Protein AF-A0A7S4FD87-F1 (afdb_monomer_lite)

Radius of gyration: 23.31 Å; chains: 1; bounding box: 53×16×71 Å

InterPro domains:
  IPR013594 Dynein heavy chain, tail [PF08385] (2-100)
  IPR026983 Dynein heavy chain [PTHR46532] (2-100)

Sequence (100 aa):
WRAKPYDLLDTSSSAFDREYLEFNAAVQELELELQSFINQSFESIHSTEHALNLLKRFQAVLKRDSLLDDINSKYLVIFHNYGLDLETVQLLYERHKSNP

Organism: Chrysotila carterae (NCBI:txid13221)

pLDDT: mean 84.58, std 8.16, range [48.41, 94.38]

Secondary structure (DSSP, 8-state):
----SS-TT-TT-THHHHHHHHHHHHHHHHHHHHHHHHHHHHHT---HHHHHHHHHHHHHH---HHHHHHHHHHHHHHHHHHHHHHHHHHHHHHHHTT--

Structure (mmCIF, N/CA/C/O backbone):
data_AF-A0A7S4FD87-F1
#
_entry.id   AF-A0A7S4FD87-F1
#
loop_
_atom_site.group_PDB
_atom_site.id
_atom_site.type_symbol
_atom_site.label_atom_id
_atom_site.label_alt_id
_atom_site.label_comp_id
_atom_site.label_asym_id
_atom_site.label_entity_id
_atom_site.label_seq_id
_atom_site.pdbx_PDB_ins_code
_atom_site.Cartn_x
_atom_site.Cartn_y
_atom_site.Cartn_z
_atom_site.occupancy
_atom_site.B_iso_or_equiv
_atom_site.auth_seq_id
_atom_site.auth_comp_id
_atom_site.auth_asym_id
_atom_site.auth_atom_id
_atom_site.pdbx_PDB_model_num
ATOM 1 N N . TRP A 1 1 ? -7.598 -6.204 24.244 1.00 49.62 1 TRP A N 1
ATOM 2 C CA . TRP A 1 1 ? -8.879 -6.926 24.102 1.00 49.62 1 TRP A CA 1
ATOM 3 C C . TRP A 1 1 ? -9.047 -8.114 25.060 1.00 49.62 1 TRP A C 1
ATOM 5 O O . TRP A 1 1 ? -9.844 -9.000 24.790 1.00 49.62 1 TRP A O 1
ATOM 15 N N . ARG A 1 2 ? -8.332 -8.147 26.200 1.00 48.41 2 ARG A N 1
ATOM 16 C CA . ARG A 1 2 ? -8.599 -9.098 27.295 1.00 48.41 2 ARG A CA 1
ATOM 17 C C . ARG A 1 2 ? -9.732 -8.563 28.177 1.00 48.41 2 ARG A C 1
ATOM 19 O O . ARG A 1 2 ? -9.849 -7.347 28.296 1.00 48.41 2 ARG A O 1
ATOM 26 N N . ALA A 1 3 ? -10.507 -9.491 28.747 1.00 61.91 3 ALA A N 1
ATOM 27 C CA . ALA A 1 3 ? -11.678 -9.308 29.608 1.00 61.91 3 ALA A CA 1
ATOM 28 C C . ALA A 1 3 ? -11.673 -7.985 30.388 1.00 61.91 3 ALA A C 1
ATOM 30 O O . ALA A 1 3 ? -10.880 -7.792 31.312 1.00 61.91 3 ALA A O 1
ATOM 31 N N . LYS A 1 4 ? -12.548 -7.073 29.967 1.00 67.06 4 LYS A N 1
ATOM 32 C CA . LYS A 1 4 ? -12.760 -5.788 30.624 1.00 67.06 4 LYS A CA 1
ATOM 33 C C . LYS A 1 4 ? -13.775 -5.958 31.764 1.00 67.06 4 LYS A C 1
ATOM 35 O O . LYS A 1 4 ? -14.636 -6.831 31.676 1.00 67.06 4 LYS A O 1
ATOM 40 N N . PRO A 1 5 ? -13.669 -5.153 32.833 1.00 70.25 5 PRO A N 1
ATOM 41 C CA . PRO A 1 5 ? -14.503 -5.288 34.028 1.00 70.25 5 PRO A CA 1
ATOM 42 C C . PRO A 1 5 ? -15.922 -4.706 33.888 1.00 70.25 5 PRO A C 1
ATOM 44 O O . PRO A 1 5 ? -16.665 -4.741 34.863 1.00 70.25 5 PRO A O 1
ATOM 47 N N . TYR A 1 6 ? -16.300 -4.163 32.726 1.00 70.25 6 TYR A N 1
ATOM 48 C CA . TYR A 1 6 ? -17.642 -3.633 32.458 1.00 70.25 6 TYR A CA 1
ATOM 49 C C . TYR A 1 6 ? -18.313 -4.402 31.318 1.00 70.25 6 TYR A C 1
ATOM 51 O O . TYR A 1 6 ? -17.646 -4.906 30.410 1.00 70.25 6 TYR A O 1
ATOM 59 N N . ASP A 1 7 ? -19.638 -4.496 31.396 1.00 75.56 7 ASP A N 1
ATOM 60 C CA . ASP A 1 7 ? -20.469 -5.118 30.373 1.00 75.56 7 ASP A CA 1
ATOM 61 C C . ASP A 1 7 ? -20.514 -4.224 29.125 1.00 75.56 7 ASP A C 1
ATOM 63 O O . ASP A 1 7 ? -20.804 -3.031 29.205 1.00 75.56 7 ASP A O 1
ATOM 67 N N . LEU A 1 8 ? -20.211 -4.807 27.965 1.00 74.81 8 LEU A N 1
ATOM 68 C CA . LEU A 1 8 ? -20.245 -4.118 26.672 1.00 74.81 8 LEU A CA 1
ATOM 69 C C . LEU A 1 8 ? -21.676 -3.768 26.241 1.00 74.81 8 LEU A C 1
ATOM 71 O O . LEU A 1 8 ? -21.855 -2.948 25.345 1.00 74.81 8 LEU A O 1
ATOM 75 N N . LEU A 1 9 ? -22.679 -4.406 26.849 1.00 78.69 9 LEU A N 1
ATOM 76 C CA . LEU A 1 9 ? -24.095 -4.183 26.572 1.00 78.69 9 LEU A CA 1
ATOM 77 C C . LEU A 1 9 ? -24.763 -3.254 27.596 1.00 78.69 9 LEU A C 1
ATOM 79 O O . LEU A 1 9 ? -25.963 -2.999 27.484 1.00 78.69 9 LEU A O 1
ATOM 83 N N . ASP A 1 10 ? -24.018 -2.732 28.578 1.00 79.38 10 ASP A N 1
ATOM 84 C CA . ASP A 1 10 ? -24.561 -1.788 29.553 1.00 79.38 10 ASP A CA 1
ATOM 85 C C . ASP A 1 10 ? -24.751 -0.398 28.932 1.00 79.38 10 ASP A C 1
ATOM 87 O O . ASP A 1 10 ? -23.856 0.447 28.925 1.00 79.38 10 ASP A O 1
ATOM 91 N N . THR A 1 11 ? -25.965 -0.138 28.450 1.00 74.00 11 THR A N 1
ATOM 92 C CA . THR A 1 11 ? -26.368 1.151 27.867 1.00 74.00 11 THR A CA 1
ATOM 93 C C . THR A 1 11 ? -26.438 2.293 28.887 1.00 74.00 11 THR A C 1
ATOM 95 O O . THR A 1 11 ? -26.653 3.442 28.508 1.00 74.00 11 THR A O 1
ATOM 98 N N . SER A 1 12 ? -26.304 1.997 30.183 1.00 78.00 12 SER A N 1
ATOM 99 C CA . SER A 1 12 ? -26.296 2.989 31.268 1.00 78.00 12 SER A CA 1
ATOM 100 C C . SER A 1 12 ? -24.936 3.679 31.411 1.00 78.00 12 SER A C 1
ATOM 102 O O . SER A 1 12 ? -24.835 4.720 32.063 1.00 78.00 12 SER A O 1
ATOM 104 N N . SER A 1 13 ? -23.885 3.093 30.831 1.00 80.31 13 SER A N 1
ATOM 105 C CA . SER A 1 13 ? -22.499 3.523 30.975 1.00 80.31 13 SER A CA 1
ATOM 106 C C . SER A 1 13 ? -21.937 4.036 29.650 1.00 80.31 13 SER A C 1
ATOM 108 O O . SER A 1 13 ? -21.937 3.334 28.647 1.00 80.31 13 SER A O 1
ATOM 110 N N . SER A 1 14 ? -21.360 5.240 29.654 1.00 82.44 14 SER A N 1
ATOM 111 C CA . SER A 1 14 ? -20.659 5.807 28.487 1.00 82.44 14 SER A CA 1
ATOM 112 C C . SER A 1 14 ? -19.201 5.339 28.354 1.00 82.44 14 SER A C 1
ATOM 114 O O . SER A 1 14 ? -18.442 5.855 27.529 1.00 82.44 14 SER A O 1
ATOM 116 N N . ALA A 1 15 ? -18.772 4.374 29.178 1.00 81.56 15 ALA A N 1
ATOM 117 C CA . ALA A 1 15 ? -17.405 3.855 29.162 1.00 81.56 15 ALA A CA 1
ATOM 118 C C . ALA A 1 15 ? -17.063 3.168 27.830 1.00 81.56 15 ALA A C 1
ATOM 120 O O . ALA A 1 15 ? -15.959 3.351 27.316 1.00 81.56 15 ALA A O 1
ATOM 121 N N . PHE A 1 16 ? -18.020 2.431 27.252 1.00 82.75 16 PHE A N 1
ATOM 122 C CA . PHE A 1 16 ? -17.847 1.790 25.949 1.00 82.75 16 PHE A CA 1
ATOM 123 C C . PHE A 1 16 ? -17.677 2.819 24.827 1.00 82.75 16 PHE A C 1
ATOM 125 O O . PHE A 1 16 ? -16.741 2.694 24.043 1.00 82.75 16 PHE A O 1
ATOM 132 N N . ASP A 1 17 ? -18.513 3.863 24.786 1.00 85.31 17 ASP A N 1
ATOM 133 C CA . ASP A 1 17 ? -18.438 4.902 23.749 1.00 85.31 17 ASP A CA 1
ATOM 134 C C . ASP A 1 17 ? -17.072 5.592 23.737 1.00 85.31 17 ASP A C 1
ATOM 136 O O . ASP A 1 17 ? -16.475 5.803 22.681 1.00 85.31 17 ASP A O 1
ATOM 140 N N . ARG A 1 18 ? -16.540 5.909 24.924 1.00 85.81 18 ARG A N 1
ATOM 141 C CA . ARG A 1 18 ? -15.220 6.534 25.058 1.00 85.81 18 ARG A CA 1
ATOM 142 C C . ARG A 1 18 ? -14.109 5.625 24.542 1.00 85.81 18 ARG A C 1
ATOM 144 O O . ARG A 1 18 ? -13.270 6.078 23.770 1.00 85.81 18 ARG A O 1
ATOM 151 N N . GLU A 1 19 ? -14.111 4.354 24.929 1.00 84.88 19 GLU A N 1
ATOM 152 C CA . GLU A 1 19 ? -13.103 3.409 24.446 1.00 84.88 19 GLU A CA 1
ATOM 153 C C . GLU A 1 19 ? -13.239 3.102 22.961 1.00 84.88 19 GLU A C 1
ATOM 155 O O . GLU A 1 19 ? -12.236 2.913 22.279 1.00 84.88 19 GLU A O 1
ATOM 160 N N . TYR A 1 20 ? -14.463 3.059 22.443 1.00 86.75 20 TYR A N 1
ATOM 161 C CA . TYR A 1 20 ? -14.701 2.897 21.019 1.00 86.75 20 TYR A CA 1
ATOM 162 C C . TYR A 1 20 ? -14.098 4.067 20.233 1.00 86.75 20 TYR A C 1
ATOM 164 O O . TYR A 1 20 ? -13.452 3.852 19.207 1.00 86.75 20 TYR A O 1
ATOM 172 N N . LEU A 1 21 ? -14.243 5.300 20.730 1.00 91.75 21 LEU A N 1
ATOM 173 C CA . LEU A 1 21 ? -13.599 6.477 20.142 1.00 91.75 21 LEU A CA 1
ATOM 174 C C . LEU A 1 21 ? -12.069 6.402 20.228 1.00 91.75 21 LEU A C 1
ATOM 176 O O . LEU A 1 21 ? -11.403 6.633 19.220 1.00 91.75 21 LEU A O 1
ATOM 180 N N . GLU A 1 22 ? -11.506 6.036 21.382 1.00 92.19 22 GLU A N 1
ATOM 181 C CA . GLU A 1 22 ? -10.052 5.864 21.549 1.00 92.19 22 GLU A CA 1
ATOM 182 C C . GLU A 1 22 ? -9.494 4.765 20.636 1.00 92.19 22 GLU A C 1
ATOM 184 O O . GLU A 1 22 ? -8.453 4.940 20.003 1.00 92.19 22 GLU A O 1
ATOM 189 N N . PHE A 1 23 ? -10.206 3.644 20.513 1.00 90.62 23 PHE A N 1
ATOM 190 C CA . PHE A 1 23 ? -9.834 2.562 19.613 1.00 90.62 23 PHE A CA 1
ATOM 191 C C . PHE A 1 23 ? -9.859 3.014 18.153 1.00 90.62 23 PHE A C 1
ATOM 193 O O . PHE A 1 23 ? -8.906 2.746 17.427 1.00 90.62 23 PHE A O 1
ATOM 200 N N . ASN A 1 24 ? -10.907 3.719 17.720 1.00 92.38 24 ASN A N 1
ATOM 201 C CA . ASN A 1 24 ? -10.963 4.253 16.360 1.00 92.38 24 ASN A CA 1
ATOM 202 C C . ASN A 1 24 ? -9.834 5.249 16.089 1.00 92.38 24 ASN A C 1
ATOM 204 O O . ASN A 1 24 ? -9.232 5.187 15.021 1.00 92.38 24 ASN A O 1
ATOM 208 N N . ALA A 1 25 ? -9.509 6.114 17.053 1.00 93.19 25 ALA A N 1
ATOM 209 C CA . ALA A 1 25 ? -8.386 7.038 16.932 1.00 93.19 25 ALA A CA 1
ATOM 210 C C . ALA A 1 25 ? -7.056 6.286 16.751 1.00 93.19 25 ALA A C 1
ATOM 212 O O . ALA A 1 25 ? -6.328 6.564 15.802 1.00 93.19 25 ALA A O 1
ATOM 213 N N . ALA A 1 26 ? -6.785 5.274 17.581 1.00 93.88 26 ALA A N 1
ATOM 214 C CA . ALA A 1 26 ? -5.579 4.450 17.468 1.00 93.88 26 ALA A CA 1
ATOM 215 C C . ALA A 1 26 ? -5.521 3.660 16.147 1.00 93.88 26 ALA A C 1
ATOM 217 O O . ALA A 1 26 ? -4.466 3.507 15.535 1.00 93.88 26 ALA A O 1
ATOM 218 N N . VAL A 1 27 ? -6.667 3.160 15.678 1.00 90.69 27 VAL A N 1
ATOM 219 C CA . VAL A 1 27 ? -6.780 2.470 14.387 1.00 90.69 27 VAL A CA 1
ATOM 220 C C . VAL A 1 27 ? -6.510 3.417 13.219 1.00 90.69 27 VAL A C 1
ATOM 222 O O . VAL A 1 27 ? -5.904 2.998 12.234 1.00 90.69 27 VAL A O 1
ATOM 225 N N . GLN A 1 28 ? -6.953 4.670 13.312 1.00 90.69 28 GLN A N 1
ATOM 226 C CA . GLN A 1 28 ? -6.714 5.679 12.286 1.00 90.69 28 GLN A CA 1
ATOM 227 C C . GLN A 1 28 ? -5.258 6.157 12.278 1.00 90.69 28 GLN A C 1
ATOM 229 O O . GLN A 1 28 ? -4.683 6.327 11.208 1.00 90.69 28 GLN A O 1
ATOM 234 N N . GLU A 1 29 ? -4.640 6.310 13.448 1.00 94.38 29 GLU A N 1
ATOM 235 C CA . GLU A 1 29 ? -3.209 6.603 13.574 1.00 94.38 29 GLU A CA 1
ATOM 236 C C . GLU A 1 29 ? -2.355 5.505 12.923 1.00 94.38 29 GLU A C 1
ATOM 238 O O . GLU A 1 29 ? -1.530 5.799 12.059 1.00 94.38 29 GLU A O 1
ATOM 243 N N . LEU A 1 30 ? -2.637 4.233 13.227 1.00 91.88 30 LEU A N 1
ATOM 244 C CA . LEU A 1 30 ? -1.959 3.092 12.603 1.00 91.88 30 LEU A CA 1
ATOM 245 C C . LEU A 1 30 ? -2.117 3.076 11.072 1.00 91.88 30 LEU A C 1
ATOM 247 O O . LEU A 1 30 ? -1.203 2.688 10.346 1.00 91.88 30 LEU A O 1
ATOM 251 N N . GLU A 1 31 ? -3.281 3.478 10.565 1.00 88.00 31 GLU A N 1
ATOM 252 C CA . GLU A 1 31 ? -3.532 3.549 9.126 1.00 88.00 31 GLU A CA 1
ATOM 253 C C . GLU A 1 31 ? -2.686 4.633 8.445 1.00 88.00 31 GLU A C 1
ATOM 255 O O . GLU A 1 31 ? -2.112 4.382 7.384 1.00 88.00 31 GLU A O 1
ATOM 260 N N . LEU A 1 32 ? -2.534 5.798 9.082 1.00 90.38 32 LEU A N 1
ATOM 261 C CA . LEU A 1 32 ? -1.660 6.873 8.604 1.00 90.38 32 LEU A CA 1
ATOM 262 C C . LEU A 1 32 ? -0.183 6.458 8.616 1.00 90.38 32 LEU A C 1
ATOM 264 O O . LEU A 1 32 ? 0.549 6.739 7.664 1.00 90.38 32 LEU A O 1
ATOM 268 N N . GLU A 1 33 ? 0.259 5.759 9.662 1.00 92.94 33 GLU A N 1
ATOM 269 C CA . GLU A 1 33 ? 1.620 5.218 9.736 1.00 92.94 33 GLU A CA 1
ATOM 270 C C . GLU A 1 33 ? 1.891 4.208 8.616 1.00 92.94 33 GLU A C 1
ATOM 272 O O . GLU A 1 33 ? 2.922 4.290 7.943 1.00 92.94 33 GLU A O 1
ATOM 277 N N . LEU A 1 34 ? 0.948 3.293 8.362 1.00 89.31 34 LEU A N 1
ATOM 278 C CA . LEU A 1 34 ? 1.041 2.339 7.256 1.00 89.31 34 LEU A CA 1
ATOM 279 C C . LEU A 1 34 ? 1.093 3.044 5.903 1.00 89.31 34 LEU A C 1
ATOM 281 O O . LEU A 1 34 ? 1.910 2.674 5.062 1.00 89.31 34 LEU A O 1
ATOM 285 N N . GLN A 1 35 ? 0.269 4.070 5.692 1.00 87.69 35 GLN A N 1
ATOM 286 C CA . GLN A 1 35 ? 0.292 4.854 4.461 1.00 87.69 35 GLN A CA 1
ATOM 287 C C . GLN A 1 35 ? 1.658 5.528 4.253 1.00 87.69 35 GLN A C 1
ATOM 289 O O . GLN A 1 35 ? 2.240 5.460 3.169 1.00 87.69 35 GLN A O 1
ATOM 294 N N . SER A 1 36 ? 2.214 6.138 5.304 1.00 90.50 36 SER A N 1
ATOM 295 C CA . SER A 1 36 ? 3.555 6.736 5.272 1.00 90.50 36 SER A CA 1
ATOM 296 C C . SER A 1 36 ? 4.633 5.695 4.950 1.00 90.50 36 SER A C 1
ATOM 298 O O . SER A 1 36 ? 5.474 5.916 4.077 1.00 90.50 36 SER A O 1
ATOM 300 N N . PHE A 1 37 ? 4.566 4.521 5.581 1.00 89.31 37 PHE A N 1
ATOM 301 C CA . PHE A 1 37 ? 5.485 3.411 5.331 1.00 89.31 37 PHE A CA 1
ATOM 302 C C . PHE A 1 37 ? 5.414 2.894 3.886 1.00 89.31 37 PHE A C 1
ATOM 304 O O . PHE A 1 37 ? 6.453 2.664 3.259 1.00 89.31 37 PHE A O 1
ATOM 311 N N . ILE A 1 38 ? 4.204 2.738 3.336 1.00 86.62 38 ILE A N 1
ATOM 312 C CA . ILE A 1 38 ? 3.997 2.367 1.931 1.00 86.62 38 ILE A CA 1
ATOM 313 C C . ILE A 1 38 ? 4.686 3.400 1.043 1.00 86.62 38 ILE A C 1
ATOM 315 O O . ILE A 1 38 ? 5.547 3.029 0.252 1.00 86.62 38 ILE A O 1
ATOM 319 N N . ASN A 1 39 ? 4.384 4.689 1.217 1.00 87.44 39 ASN A N 1
ATOM 320 C CA . ASN A 1 39 ? 4.966 5.765 0.413 1.00 87.44 39 ASN A CA 1
ATOM 321 C C . ASN A 1 39 ? 6.501 5.744 0.412 1.00 87.44 39 ASN A C 1
ATOM 323 O O . ASN A 1 39 ? 7.099 5.685 -0.662 1.00 87.44 39 ASN A O 1
ATOM 327 N N . GLN A 1 40 ? 7.127 5.678 1.589 1.00 89.69 40 GLN A N 1
ATOM 328 C CA . GLN A 1 40 ? 8.588 5.602 1.728 1.00 89.69 40 GLN A CA 1
ATOM 329 C C . GLN A 1 40 ? 9.183 4.362 1.042 1.00 89.69 40 GLN A C 1
ATOM 331 O O . GLN A 1 40 ? 10.257 4.417 0.441 1.00 89.69 40 GLN A O 1
ATOM 336 N N . SER A 1 41 ? 8.470 3.233 1.075 1.00 87.00 41 SER A N 1
ATOM 337 C CA . SER A 1 41 ? 8.923 2.006 0.412 1.00 87.00 41 SER A CA 1
ATOM 338 C C . SER A 1 41 ? 8.928 2.137 -1.118 1.00 87.00 41 SER A C 1
ATOM 340 O O . SER A 1 41 ? 9.713 1.462 -1.780 1.00 87.00 41 SER A O 1
ATOM 342 N N . PHE A 1 42 ? 8.091 3.015 -1.688 1.00 85.00 42 PHE A N 1
ATOM 343 C CA . PHE A 1 42 ? 8.071 3.290 -3.130 1.00 85.00 42 PHE A CA 1
ATOM 344 C C . PHE A 1 42 ? 9.069 4.375 -3.579 1.00 85.00 42 PHE A C 1
ATOM 346 O O . PHE A 1 42 ? 9.383 4.439 -4.766 1.00 85.00 42 PHE A O 1
ATOM 353 N N . GLU A 1 43 ? 9.622 5.182 -2.668 1.00 84.00 43 GLU A N 1
ATOM 354 C CA . GLU A 1 43 ? 10.656 6.186 -2.988 1.00 84.00 43 GLU A CA 1
ATOM 355 C C . GLU A 1 43 ? 12.028 5.563 -3.307 1.00 84.00 43 GLU A C 1
ATOM 357 O O . GLU A 1 43 ? 12.833 6.156 -4.022 1.00 84.00 43 GLU A O 1
ATOM 362 N N . SER A 1 44 ? 12.299 4.352 -2.811 1.00 75.44 44 SER A N 1
ATOM 363 C CA . SER A 1 44 ? 13.600 3.667 -2.918 1.00 75.44 44 SER A CA 1
ATOM 364 C C . SER A 1 44 ? 13.6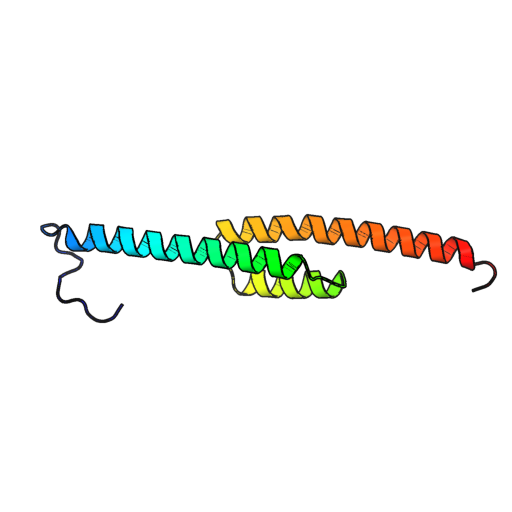59 2.579 -4.000 1.00 75.44 44 SER A C 1
ATOM 366 O O . SER A 1 44 ? 14.520 1.699 -3.981 1.00 75.44 44 SER A O 1
ATOM 368 N N . ILE A 1 45 ? 12.741 2.603 -4.965 1.00 77.81 45 ILE A N 1
ATOM 369 C CA . ILE A 1 45 ? 12.632 1.545 -5.972 1.00 77.81 45 ILE A CA 1
ATOM 370 C C . ILE A 1 45 ? 13.680 1.717 -7.073 1.00 77.81 45 ILE A C 1
ATOM 372 O O . ILE A 1 45 ? 13.706 2.716 -7.785 1.00 77.81 45 ILE A O 1
ATOM 376 N N . HIS A 1 46 ? 14.494 0.678 -7.266 1.00 74.50 46 HIS A N 1
ATOM 377 C CA . HIS A 1 46 ? 15.558 0.648 -8.275 1.00 74.50 46 HIS A CA 1
ATOM 378 C C . HIS A 1 46 ? 15.163 -0.024 -9.598 1.00 74.50 46 HIS A C 1
ATOM 380 O O . HIS A 1 46 ? 15.879 0.114 -10.585 1.00 74.50 46 HIS A O 1
ATOM 386 N N . SER A 1 47 ? 14.057 -0.776 -9.633 1.00 83.50 47 SER A N 1
ATOM 387 C CA . SER A 1 47 ? 13.563 -1.407 -10.860 1.00 83.50 47 SER A CA 1
ATOM 388 C C . SER A 1 47 ? 12.048 -1.583 -10.853 1.00 83.50 47 SER A C 1
ATOM 390 O O . SER A 1 47 ? 11.434 -1.811 -9.806 1.00 83.50 47 SER A O 1
ATOM 392 N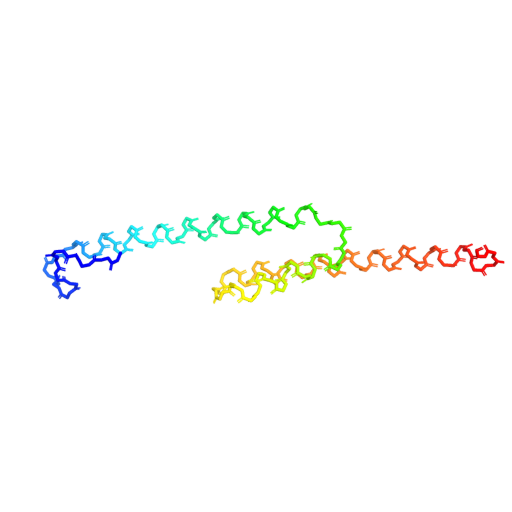 N . THR A 1 48 ? 11.452 -1.557 -12.045 1.00 85.38 48 THR A N 1
ATOM 393 C CA . THR A 1 48 ? 10.024 -1.835 -12.255 1.00 85.38 48 THR A CA 1
ATOM 394 C C . THR A 1 48 ? 9.612 -3.193 -11.670 1.00 85.38 48 THR A C 1
ATOM 396 O O . THR A 1 48 ? 8.566 -3.308 -11.034 1.00 85.38 48 THR A O 1
ATOM 399 N N . GLU A 1 49 ? 10.447 -4.228 -11.806 1.00 86.50 49 GLU A N 1
ATOM 400 C CA . GLU A 1 49 ? 10.163 -5.551 -11.235 1.00 86.50 49 GLU A CA 1
ATOM 401 C C . GLU A 1 49 ? 10.100 -5.520 -9.700 1.00 86.50 49 GLU A C 1
ATOM 403 O O . GLU A 1 49 ? 9.185 -6.094 -9.099 1.00 86.50 49 GLU A O 1
ATOM 408 N N . HIS A 1 50 ? 11.041 -4.825 -9.052 1.00 88.00 50 HIS A N 1
ATOM 409 C CA . HIS A 1 50 ? 11.039 -4.674 -7.599 1.00 88.00 50 HIS A CA 1
ATOM 410 C C . HIS A 1 50 ? 9.781 -3.934 -7.127 1.00 88.00 50 HIS A C 1
ATOM 412 O O . HIS A 1 50 ? 9.123 -4.377 -6.183 1.00 88.00 50 HIS A O 1
ATOM 418 N N . ALA A 1 51 ? 9.401 -2.873 -7.847 1.00 88.69 51 ALA A N 1
ATOM 419 C CA . ALA A 1 51 ? 8.188 -2.097 -7.609 1.00 88.69 51 ALA A CA 1
ATOM 420 C C . ALA A 1 51 ? 6.928 -2.968 -7.613 1.00 88.69 51 ALA A C 1
ATOM 422 O O . ALA A 1 51 ? 6.133 -2.945 -6.674 1.00 88.69 51 ALA A O 1
ATOM 423 N N . LEU A 1 52 ? 6.764 -3.772 -8.668 1.00 88.69 52 LEU A N 1
ATOM 424 C CA . LEU A 1 52 ? 5.598 -4.631 -8.859 1.00 88.69 52 LEU A CA 1
ATOM 425 C C . LEU A 1 52 ? 5.528 -5.740 -7.804 1.00 88.69 52 LEU A C 1
ATOM 427 O O . LEU A 1 52 ? 4.444 -6.067 -7.319 1.00 88.69 52 LEU A O 1
ATOM 431 N N . ASN A 1 53 ? 6.671 -6.313 -7.421 1.00 89.81 53 ASN A N 1
ATOM 432 C CA . ASN A 1 53 ? 6.726 -7.330 -6.373 1.00 89.81 53 ASN A CA 1
ATOM 433 C C . ASN A 1 53 ? 6.359 -6.764 -4.998 1.00 89.81 53 ASN A C 1
ATOM 435 O O . ASN A 1 53 ? 5.599 -7.394 -4.259 1.00 89.81 53 ASN A O 1
ATOM 439 N N . LEU A 1 54 ? 6.869 -5.579 -4.659 1.00 89.50 54 LEU A N 1
ATOM 440 C CA . LEU A 1 54 ? 6.527 -4.887 -3.421 1.00 89.50 54 LEU A CA 1
ATOM 441 C C . LEU A 1 54 ? 5.031 -4.546 -3.374 1.00 89.50 54 LEU A C 1
ATOM 443 O O . LEU A 1 54 ? 4.361 -4.822 -2.379 1.00 89.50 54 LEU A O 1
ATOM 447 N N . LEU A 1 55 ? 4.487 -4.047 -4.484 1.00 88.81 55 LEU A N 1
ATOM 448 C CA . LEU A 1 55 ? 3.070 -3.728 -4.612 1.00 88.81 55 LEU A CA 1
ATOM 449 C C . LEU A 1 55 ? 2.189 -4.965 -4.382 1.00 88.81 55 LEU A C 1
ATOM 451 O O . LEU A 1 55 ? 1.280 -4.929 -3.552 1.00 88.81 55 LEU A O 1
ATOM 455 N N . LYS A 1 56 ? 2.495 -6.095 -5.034 1.00 88.44 56 LYS A N 1
ATOM 456 C CA . LYS A 1 56 ? 1.762 -7.359 -4.831 1.00 88.44 56 LYS A CA 1
AT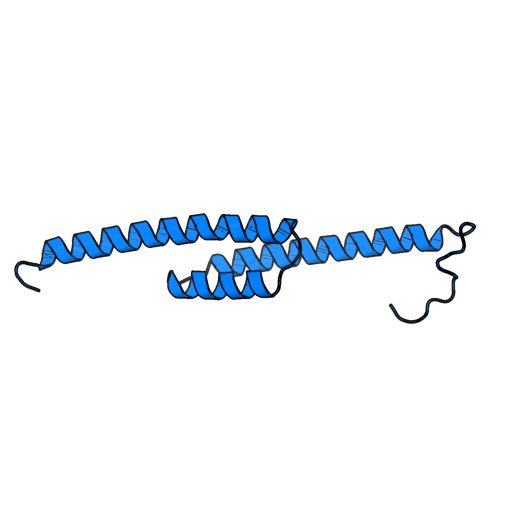OM 457 C C . LYS A 1 56 ? 1.759 -7.813 -3.370 1.00 88.44 56 LYS A C 1
ATOM 459 O O . LYS A 1 56 ? 0.750 -8.330 -2.895 1.00 88.44 56 LYS A O 1
ATOM 464 N N . ARG A 1 57 ? 2.869 -7.622 -2.647 1.00 88.88 57 ARG A N 1
ATOM 465 C CA . ARG A 1 57 ? 2.947 -7.947 -1.212 1.00 88.88 57 ARG A CA 1
ATOM 466 C C . ARG A 1 57 ? 2.003 -7.070 -0.395 1.00 88.88 57 ARG A C 1
ATOM 468 O O . ARG A 1 57 ? 1.287 -7.601 0.449 1.00 88.88 57 ARG A O 1
ATOM 475 N N . PHE A 1 58 ? 1.948 -5.769 -0.676 1.00 87.94 58 PHE A N 1
ATOM 476 C CA . PHE A 1 58 ? 1.013 -4.868 -0.005 1.00 87.94 58 PHE A CA 1
ATOM 477 C C . PHE A 1 58 ? -0.452 -5.217 -0.304 1.00 87.94 58 PHE A C 1
ATOM 479 O O . PHE A 1 58 ? -1.239 -5.298 0.633 1.00 87.94 58 PHE A O 1
ATOM 486 N N . GLN A 1 59 ? -0.811 -5.545 -1.551 1.00 86.38 59 GLN A N 1
ATOM 487 C CA . GLN A 1 59 ? -2.175 -5.993 -1.893 1.00 86.38 59 GLN A CA 1
ATOM 488 C C . GLN A 1 59 ? -2.592 -7.289 -1.186 1.00 86.38 59 GLN A C 1
ATOM 490 O O . GLN A 1 59 ? -3.765 -7.478 -0.881 1.00 86.38 59 GLN A O 1
ATOM 495 N N . ALA A 1 60 ? -1.651 -8.200 -0.925 1.00 86.38 60 ALA A N 1
ATOM 496 C CA . ALA A 1 60 ? -1.958 -9.451 -0.235 1.00 86.38 60 ALA A CA 1
ATOM 497 C C . ALA A 1 60 ? -2.265 -9.248 1.261 1.00 86.38 60 ALA A C 1
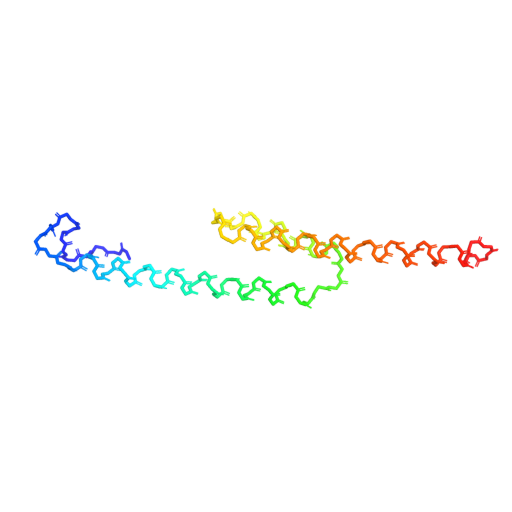ATOM 499 O O . ALA A 1 60 ? -3.024 -10.024 1.846 1.00 86.38 60 ALA A O 1
ATOM 500 N N . VAL A 1 61 ? -1.663 -8.228 1.879 1.00 83.19 61 VAL A N 1
ATOM 501 C CA . VAL A 1 61 ? -1.769 -7.957 3.322 1.00 83.19 61 VAL A CA 1
ATOM 502 C C . VAL A 1 61 ? -2.879 -6.950 3.627 1.00 83.19 61 VAL A C 1
ATOM 504 O O . VAL A 1 61 ? -3.570 -7.079 4.637 1.00 83.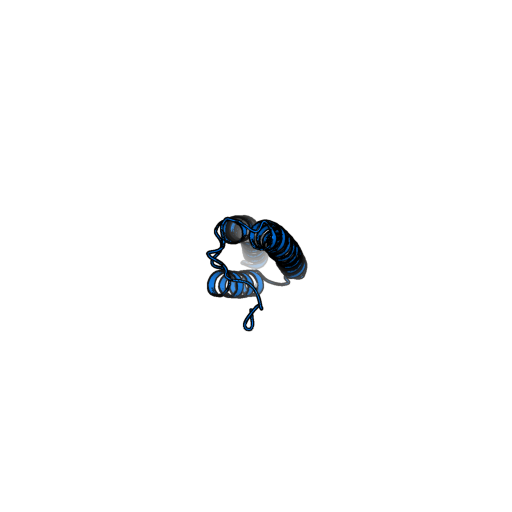19 61 VAL A O 1
ATOM 507 N N . LEU A 1 62 ? -3.075 -5.960 2.757 1.00 83.75 62 LEU A N 1
ATOM 508 C CA . LEU A 1 62 ? -3.995 -4.852 2.984 1.00 83.75 62 LEU A CA 1
ATOM 509 C C . LEU A 1 62 ? -5.377 -5.176 2.418 1.00 83.75 62 LEU A C 1
ATOM 511 O O . LEU A 1 62 ? -5.534 -5.469 1.238 1.00 83.75 62 LEU A O 1
ATOM 515 N N . LYS A 1 63 ? -6.389 -5.133 3.291 1.00 80.06 63 LYS A N 1
ATOM 516 C CA . LYS A 1 63 ? -7.792 -5.426 2.949 1.00 80.06 63 LYS A CA 1
ATOM 517 C C . LYS A 1 63 ? -8.749 -4.259 3.173 1.00 80.06 63 LYS A C 1
ATOM 519 O O . LYS A 1 63 ? -9.947 -4.425 2.987 1.00 80.06 63 LYS A O 1
ATOM 524 N N . ARG A 1 64 ? -8.239 -3.115 3.629 1.00 81.62 64 ARG A N 1
ATOM 525 C CA . ARG A 1 64 ? -9.032 -1.895 3.788 1.00 81.62 64 ARG A CA 1
ATOM 526 C C . ARG A 1 64 ? -9.097 -1.147 2.468 1.00 81.62 64 ARG A C 1
ATOM 528 O O . ARG A 1 64 ? -8.055 -0.918 1.861 1.00 81.62 64 ARG A O 1
ATOM 535 N N . ASP A 1 65 ? -10.298 -0.729 2.091 1.00 81.56 65 ASP A N 1
ATOM 536 C CA . ASP A 1 65 ? -10.556 -0.048 0.819 1.00 81.56 65 ASP A CA 1
ATOM 537 C C . ASP A 1 65 ? -9.736 1.244 0.673 1.00 81.56 65 ASP A C 1
ATOM 539 O O . ASP A 1 65 ? -9.093 1.453 -0.350 1.00 81.56 65 ASP A O 1
ATOM 543 N N . SER A 1 66 ? -9.643 2.043 1.741 1.00 76.62 66 SER A N 1
ATOM 544 C CA . SER A 1 66 ? -8.835 3.272 1.794 1.00 76.62 66 SER A CA 1
ATOM 545 C C . SER A 1 66 ? -7.362 3.053 1.437 1.00 76.62 66 SER A C 1
ATOM 547 O O . SER A 1 66 ? -6.765 3.846 0.714 1.00 76.62 66 SER A O 1
ATOM 549 N N . LEU A 1 67 ? -6.770 1.957 1.917 1.00 78.31 67 LEU A N 1
ATOM 550 C CA . LEU A 1 67 ? -5.379 1.606 1.633 1.00 78.31 67 LEU A CA 1
ATOM 551 C C . LEU A 1 67 ? -5.215 0.977 0.243 1.00 78.31 67 LEU A C 1
ATOM 553 O O . LEU A 1 67 ? -4.166 1.131 -0.380 1.00 78.31 67 LEU A O 1
ATOM 557 N N . LEU A 1 68 ? -6.236 0.281 -0.265 1.00 82.19 68 LEU A N 1
ATOM 558 C CA . LEU A 1 68 ? -6.221 -0.281 -1.616 1.00 82.19 68 LEU A CA 1
ATOM 559 C C . LEU A 1 68 ? -6.217 0.814 -2.689 1.00 82.19 68 LEU A C 1
ATOM 561 O O . LEU A 1 68 ? -5.505 0.670 -3.68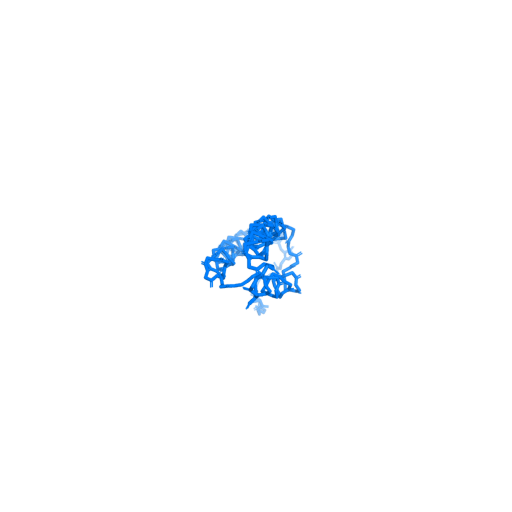5 1.00 82.19 68 LEU A O 1
ATOM 565 N N . ASP A 1 69 ? -6.941 1.913 -2.480 1.00 82.88 69 ASP A N 1
ATOM 566 C CA . ASP A 1 69 ? -6.959 3.051 -3.408 1.00 82.88 69 ASP A CA 1
ATOM 567 C C . ASP A 1 69 ? -5.582 3.725 -3.537 1.00 82.88 69 ASP A C 1
ATOM 569 O O . ASP A 1 69 ? -5.138 4.049 -4.648 1.00 82.88 69 ASP A O 1
ATOM 573 N N . ASP A 1 70 ? -4.854 3.865 -2.425 1.00 80.00 70 ASP A N 1
ATOM 574 C CA . ASP A 1 70 ? -3.489 4.406 -2.432 1.00 80.00 70 ASP A CA 1
ATOM 575 C C . ASP A 1 70 ? -2.525 3.477 -3.194 1.00 80.00 70 ASP A C 1
ATOM 577 O O . ASP A 1 70 ? -1.758 3.915 -4.056 1.00 80.00 70 ASP A O 1
ATOM 581 N N . ILE A 1 71 ? -2.638 2.162 -2.980 1.00 82.69 71 ILE A N 1
ATOM 582 C CA . ILE A 1 71 ? -1.856 1.151 -3.710 1.00 82.69 71 ILE A CA 1
ATOM 583 C C . ILE A 1 71 ? -2.173 1.164 -5.212 1.00 82.69 71 ILE A C 1
ATOM 585 O O . ILE A 1 71 ? -1.261 1.086 -6.039 1.00 82.69 71 ILE A O 1
ATOM 589 N N . ASN A 1 72 ? -3.449 1.271 -5.585 1.00 82.50 72 ASN A N 1
ATOM 590 C CA . ASN A 1 72 ? -3.867 1.340 -6.986 1.00 82.50 72 ASN A CA 1
ATOM 591 C C . ASN A 1 72 ? -3.280 2.573 -7.684 1.00 82.50 72 ASN A C 1
ATOM 593 O O . ASN A 1 72 ? -2.852 2.492 -8.835 1.00 82.50 72 ASN A O 1
ATOM 597 N N . SER A 1 73 ? -3.162 3.691 -6.971 1.00 85.12 73 SER A N 1
ATOM 598 C CA . SER A 1 73 ? -2.506 4.893 -7.491 1.00 85.12 73 SER A CA 1
ATOM 599 C C . SER A 1 73 ? -1.011 4.665 -7.765 1.00 85.12 73 SER A C 1
ATOM 601 O O . SER A 1 73 ? -0.480 5.179 -8.753 1.00 85.12 73 SER A O 1
ATOM 603 N N . LYS A 1 74 ? -0.323 3.824 -6.972 1.00 84.88 74 LYS A N 1
ATOM 604 C CA . LYS A 1 74 ? 1.084 3.449 -7.227 1.00 84.88 74 LYS A CA 1
ATOM 605 C C . LYS A 1 74 ? 1.271 2.616 -8.495 1.00 84.88 74 LYS A C 1
ATOM 607 O O . LYS A 1 74 ? 2.308 2.760 -9.140 1.00 84.88 74 LYS A O 1
ATOM 612 N N . TYR A 1 75 ? 0.288 1.808 -8.910 1.00 84.56 75 TYR A N 1
ATOM 613 C CA . TYR A 1 75 ? 0.374 1.068 -10.180 1.00 84.56 75 TYR A CA 1
ATOM 614 C C . TYR A 1 75 ? 0.601 2.000 -11.368 1.00 84.56 75 TYR A C 1
ATOM 616 O O . TYR A 1 75 ? 1.458 1.723 -12.205 1.00 84.56 75 TYR A O 1
ATOM 624 N N . LEU A 1 76 ? -0.145 3.106 -11.433 1.00 84.88 76 LEU A N 1
ATOM 625 C CA . LEU A 1 76 ? -0.058 4.053 -12.546 1.00 84.88 76 LEU A CA 1
ATOM 626 C C . LEU A 1 76 ? 1.342 4.665 -12.657 1.00 84.88 76 LEU A C 1
ATOM 628 O O . LEU A 1 76 ? 1.882 4.769 -13.756 1.00 84.88 76 LEU A O 1
ATOM 632 N N . VAL A 1 77 ? 1.954 4.999 -11.518 1.00 86.56 77 VAL A N 1
ATOM 633 C CA . VAL A 1 77 ? 3.319 5.542 -11.465 1.00 86.56 77 VAL A CA 1
ATOM 634 C C . VAL A 1 77 ? 4.340 4.515 -11.960 1.00 86.56 77 VAL A C 1
ATOM 636 O O . VAL A 1 77 ? 5.204 4.843 -12.770 1.00 86.56 77 VAL A O 1
ATOM 639 N N . ILE A 1 78 ? 4.220 3.257 -11.527 1.00 87.31 78 ILE A N 1
ATOM 640 C CA . ILE A 1 78 ? 5.129 2.180 -11.952 1.00 87.31 78 ILE A CA 1
ATOM 641 C C . ILE A 1 78 ? 5.015 1.934 -13.457 1.00 87.31 78 ILE A C 1
ATOM 643 O O . ILE A 1 78 ? 6.030 1.814 -14.138 1.00 87.31 78 ILE A O 1
ATOM 647 N N . PHE A 1 79 ? 3.791 1.889 -13.988 1.00 87.75 79 PHE A N 1
ATOM 648 C CA . PHE A 1 79 ? 3.564 1.712 -15.422 1.00 87.75 79 PHE A CA 1
ATOM 649 C C . PHE A 1 79 ? 4.109 2.875 -16.248 1.00 87.75 79 PHE A C 1
ATOM 651 O O . PHE A 1 79 ? 4.666 2.644 -17.320 1.00 87.75 79 PHE A O 1
ATOM 658 N N . HIS A 1 80 ? 3.982 4.108 -15.755 1.00 86.69 80 HIS A N 1
ATOM 659 C CA . HIS A 1 80 ? 4.568 5.270 -16.413 1.00 86.69 80 HIS A CA 1
ATOM 660 C C . HIS A 1 80 ? 6.095 5.154 -16.507 1.00 86.69 80 HIS A C 1
ATOM 662 O O . HIS A 1 80 ? 6.646 5.268 -17.600 1.00 86.69 80 HIS A O 1
ATOM 668 N N . ASN A 1 81 ? 6.764 4.838 -15.394 1.00 85.69 81 ASN A N 1
ATOM 669 C CA . ASN A 1 81 ? 8.219 4.659 -15.368 1.00 85.69 81 ASN A CA 1
ATOM 670 C C . ASN A 1 81 ? 8.671 3.516 -16.286 1.00 85.69 81 ASN A C 1
ATOM 672 O O . ASN A 1 81 ? 9.623 3.675 -17.043 1.00 85.69 81 ASN A O 1
ATOM 676 N N . TYR A 1 82 ? 7.939 2.401 -16.295 1.00 88.88 82 TYR A N 1
ATOM 677 C CA . TYR A 1 82 ? 8.207 1.300 -17.217 1.00 88.88 82 TYR A CA 1
ATOM 678 C C . TYR A 1 82 ? 8.098 1.715 -18.692 1.00 88.88 82 TYR A C 1
ATOM 680 O O . TYR A 1 82 ? 8.891 1.273 -19.521 1.00 88.88 82 TYR A O 1
ATOM 688 N N . GLY A 1 83 ? 7.141 2.584 -19.033 1.00 89.94 83 GLY A N 1
ATOM 689 C CA . GLY A 1 83 ? 7.030 3.153 -20.377 1.00 89.94 83 GLY A CA 1
ATOM 690 C C . GLY A 1 83 ? 8.276 3.948 -20.782 1.00 89.94 83 GLY A C 1
ATOM 691 O O . GLY A 1 83 ? 8.783 3.767 -21.887 1.00 89.94 83 GLY A O 1
ATOM 692 N N . LEU A 1 84 ? 8.815 4.763 -19.869 1.00 88.62 84 LEU A N 1
ATOM 693 C CA . LEU A 1 84 ? 10.055 5.518 -20.092 1.00 88.62 84 LEU A CA 1
ATOM 694 C C . LEU A 1 84 ? 11.277 4.597 -20.248 1.00 88.62 84 LEU A C 1
ATOM 696 O O . LEU A 1 84 ? 12.136 4.833 -21.105 1.00 88.62 84 LEU A O 1
ATOM 700 N N . ASP A 1 85 ? 11.343 3.522 -19.457 1.00 88.00 85 ASP A N 1
ATOM 701 C CA . ASP A 1 85 ? 12.386 2.500 -19.586 1.00 88.00 85 ASP A CA 1
ATOM 702 C C . ASP A 1 85 ? 12.339 1.845 -20.979 1.00 88.00 85 ASP A C 1
ATOM 704 O O . ASP A 1 85 ? 13.374 1.685 -21.630 1.00 88.00 85 ASP A O 1
ATOM 708 N N . LEU A 1 86 ? 11.141 1.510 -21.474 1.00 92.38 86 LEU A N 1
ATOM 709 C CA . LEU A 1 86 ? 10.955 0.924 -22.805 1.00 92.38 86 LEU A CA 1
ATOM 710 C C . LEU A 1 86 ? 11.384 1.867 -23.931 1.00 92.38 86 LEU A C 1
ATOM 712 O O . LEU A 1 86 ? 12.085 1.429 -24.845 1.00 92.38 86 LEU A O 1
ATOM 716 N N . GLU A 1 87 ? 11.016 3.148 -23.863 1.00 93.25 87 GLU A N 1
ATOM 717 C CA . GLU A 1 87 ? 11.473 4.151 -24.834 1.00 93.25 87 GLU A CA 1
ATOM 718 C C . GLU A 1 87 ? 13.001 4.259 -24.846 1.00 93.25 87 GLU A C 1
ATOM 720 O O . GLU A 1 87 ? 13.627 4.305 -25.909 1.00 93.25 87 GLU A O 1
ATOM 725 N N . THR A 1 88 ? 13.620 4.229 -23.665 1.00 90.31 88 THR A N 1
ATOM 726 C CA . THR A 1 88 ? 15.079 4.278 -23.525 1.00 90.31 88 THR A CA 1
ATOM 727 C C . THR A 1 88 ? 15.739 3.063 -24.177 1.00 90.31 88 THR A C 1
ATOM 729 O O . THR A 1 88 ? 16.688 3.215 -24.951 1.00 90.31 88 THR A O 1
ATOM 732 N N . VAL A 1 89 ? 15.222 1.858 -23.918 1.00 91.69 89 VAL A N 1
ATOM 733 C CA . VAL A 1 89 ? 15.716 0.613 -24.530 1.00 91.69 89 VAL A CA 1
ATOM 734 C C . VAL A 1 89 ? 15.533 0.632 -26.049 1.00 91.69 89 VAL A C 1
ATOM 736 O O . VAL A 1 89 ? 16.449 0.251 -26.779 1.00 91.69 89 VAL A O 1
ATOM 739 N N . GLN A 1 90 ? 14.394 1.122 -26.542 1.00 92.88 90 GLN A N 1
ATOM 740 C CA . GLN A 1 90 ? 14.126 1.254 -27.974 1.00 92.88 90 GLN A CA 1
ATOM 741 C C . GLN A 1 90 ? 15.125 2.201 -28.655 1.00 92.88 90 GLN A C 1
ATOM 743 O O . GLN A 1 90 ? 15.695 1.858 -29.693 1.00 92.88 90 GLN A O 1
ATOM 748 N N . LEU A 1 91 ? 15.380 3.371 -28.062 1.00 93.62 91 LEU A N 1
ATOM 749 C CA . LEU A 1 91 ? 16.366 4.331 -28.565 1.00 93.62 91 LEU A CA 1
ATOM 750 C C . LEU A 1 91 ? 17.780 3.741 -28.585 1.00 93.62 91 LEU A C 1
ATOM 752 O O . LEU A 1 91 ? 18.531 3.968 -29.538 1.00 93.62 91 LEU A O 1
ATOM 756 N N . LEU A 1 92 ? 18.144 2.982 -27.548 1.00 93.19 92 LEU A N 1
ATOM 757 C CA . LEU A 1 92 ? 19.437 2.309 -27.465 1.00 93.19 92 LEU A CA 1
ATOM 758 C C . LEU A 1 92 ? 19.588 1.274 -28.588 1.00 93.19 92 LEU A C 1
ATOM 760 O O . LEU A 1 92 ? 20.599 1.264 -29.289 1.00 93.19 92 LEU A O 1
ATOM 764 N N . TYR A 1 93 ? 18.560 0.449 -28.796 1.00 93.31 93 TYR A N 1
ATOM 765 C CA . TYR A 1 93 ? 18.533 -0.543 -29.865 1.00 93.31 93 TYR A CA 1
ATOM 766 C C . TYR A 1 93 ? 18.700 0.107 -31.241 1.00 93.31 93 TYR A C 1
ATOM 768 O O . TYR A 1 93 ? 19.609 -0.261 -31.981 1.00 93.31 93 TYR A O 1
ATOM 776 N N . GLU A 1 94 ? 17.887 1.114 -31.575 1.00 92.62 94 GLU A N 1
ATOM 777 C CA . GLU A 1 94 ? 17.965 1.777 -32.884 1.00 92.62 94 GLU A CA 1
ATOM 778 C C . GLU A 1 94 ? 19.333 2.428 -33.131 1.00 92.62 94 GLU A C 1
ATOM 780 O O . GLU A 1 94 ? 19.842 2.388 -34.252 1.00 92.62 94 GLU A O 1
ATOM 785 N N . ARG A 1 95 ? 19.969 2.977 -32.086 1.00 91.62 95 ARG A N 1
ATOM 786 C CA . ARG A 1 95 ? 21.305 3.585 -32.181 1.00 91.62 95 ARG A CA 1
ATOM 787 C C . ARG A 1 95 ? 22.401 2.562 -32.485 1.00 91.62 95 ARG A C 1
ATOM 789 O O . ARG A 1 95 ? 23.325 2.877 -33.232 1.00 91.62 95 ARG A O 1
ATOM 796 N N . HIS A 1 96 ? 22.313 1.368 -31.905 1.00 88.81 96 HIS A N 1
ATOM 797 C CA . HIS A 1 96 ? 23.365 0.354 -31.988 1.00 88.81 96 HIS A CA 1
ATOM 798 C C . HIS A 1 96 ? 23.062 -0.776 -32.982 1.00 88.81 96 HIS A C 1
ATOM 800 O O . HIS A 1 96 ? 23.939 -1.592 -33.241 1.00 88.81 96 HIS A O 1
ATOM 806 N N . LYS A 1 97 ? 21.882 -0.821 -33.622 1.00 87.81 97 LYS A N 1
ATOM 807 C CA . LYS A 1 97 ? 21.495 -1.964 -34.478 1.00 87.81 97 LYS A CA 1
ATOM 808 C C . LYS A 1 97 ? 22.446 -2.247 -35.641 1.00 87.81 97 LYS A C 1
ATOM 810 O O . LYS A 1 97 ? 22.525 -3.380 -36.102 1.00 87.81 97 LYS A O 1
ATOM 815 N N . SER A 1 98 ? 23.135 -1.221 -36.136 1.00 83.69 98 SER A N 1
ATOM 816 C CA . SER A 1 98 ? 24.080 -1.348 -37.249 1.00 83.69 98 SER A CA 1
ATOM 817 C C . SER A 1 98 ? 25.453 -1.874 -36.812 1.00 83.69 98 SER A C 1
ATOM 819 O O . SER A 1 98 ? 26.207 -2.340 -37.661 1.00 83.69 98 SER A O 1
ATOM 821 N N . ASN A 1 99 ? 25.788 -1.783 -35.518 1.00 76.25 99 ASN A N 1
ATOM 822 C CA . ASN A 1 99 ? 27.028 -2.294 -34.932 1.00 76.25 99 ASN A CA 1
ATOM 823 C C . ASN A 1 99 ? 26.819 -2.552 -33.416 1.00 76.25 99 ASN A C 1
ATOM 825 O O . ASN A 1 99 ? 27.075 -1.640 -32.619 1.00 76.25 99 ASN A O 1
ATOM 829 N N . PRO A 1 100 ? 26.273 -3.731 -33.060 1.00 70.44 100 PRO A N 1
ATOM 830 C CA . PRO A 1 100 ? 25.737 -4.043 -31.732 1.00 70.44 100 PRO A CA 1
ATOM 831 C C . PRO A 1 100 ? 26.790 -4.148 -30.626 1.00 70.44 100 PRO A C 1
ATOM 833 O O . PRO A 1 100 ? 27.965 -4.455 -30.934 1.00 70.44 100 PRO A O 1
#

Foldseek 3Di:
DPDDPDDCPPPVDCPNVVVVVVVVVVVVVVVVVVLVVLVVVQVPDPDLVVLVVSLVVCVVVDDDPVSVVSSVVSVVVSVVVVVVVVVVVVVVCVVCVVPD